Protein AF-A0A125SE69-F1 (afdb_monomer)

Radius of gyration: 30.11 Å; Cα contacts (8 Å, |Δi|>4): 83; chains: 1; bounding box: 59×29×92 Å

InterPro domains:
  IPR000990 Innexin [PF00876] (2-139)
  IPR000990 Innexin [PR01262] (44-58)
  IPR000990 Innexin [PR01262] (95-104)
  IPR000990 Innexin [PR01262] (120-136)
  IPR000990 Innexin [PS51013] (1-139)
  IPR000990 Innexin [PTHR11893] (33-139)

Nearest PDB structures (foldseek):
  5gpy-assembly1_A  TM=5.775E-01  e=2.285E-01  Homo sapiens
  7nw0-assembly1_W  TM=5.767E-01  e=3.305E-01  Homo sapiens
  8gxs-assembly1_EA  TM=5.312E-01  e=5.403E-01  Homo sapiens
  8j9i-assembly1_E6  TM=2.645E-01  e=2.285E-01  Euglena gracilis
  6tv0-assembly1_D  TM=3.540E-01  e=5.939E+00  Serratia sp. (in: enterobacteria)

pLDDT: mean 80.68, std 10.34, range [52.19, 96.12]

Organism: NCBI:txid407819

Solvent-accessible surface area (backbone atoms only — not comparable to full-atom values): 8362 Å² total; per-residue (Å²): 110,72,76,66,64,46,65,62,73,87,48,94,87,60,61,66,70,60,50,55,52,46,51,52,54,45,52,53,52,48,66,74,43,64,79,75,46,56,66,60,52,50,54,49,54,51,49,52,51,50,51,52,52,48,54,55,48,50,52,51,53,48,14,58,76,56,74,65,48,48,81,56,39,58,64,49,50,64,69,50,68,83,55,61,87,91,74,62,83,49,75,55,52,80,78,38,49,46,64,48,82,44,79,44,82,43,72,46,99,86,70,47,82,45,79,45,81,42,84,39,76,36,68,67,32,57,51,49,54,55,51,53,55,51,48,60,77,70,109

Mean predicted aligned error: 11.71 Å

Sequence (139 aa):
RIKNLILGLNSPILPEDTKLANRKLLVEYMVSNLNNHSVYFMSYAVAEIMNFVNVVGQIFLMDAFLGGEFSTYGSKVIQFTGWDWSVRYDPMIKVFPRLTKCTFHRYGSSGDVQRHDAMCILPINIINEKIYVFLWFWF

Secondary structure (DSSP, 8-state):
-HHHHTTTTT-S---HHHHHHHHHHHHHHHHHTTTTTHHHHHHHHHHHHHHHHHHHHHHHHHHHHTTT-STTHHHHHHHHTTS-TTT---HHHHHS-SEEEEEEEEE-TTS-EEEEEEEEE-HHHHHHHHHHHHHHHH-

Structure (mmCIF, N/CA/C/O backbone):
data_AF-A0A125SE69-F1
#
_entry.id   AF-A0A125SE69-F1
#
loop_
_atom_site.group_PDB
_atom_site.id
_atom_site.type_symbol
_atom_site.label_atom_id
_atom_site.label_alt_id
_atom_site.label_comp_id
_atom_site.label_asym_id
_atom_site.label_entity_id
_atom_site.label_seq_id
_atom_site.pdbx_PDB_ins_code
_atom_site.Cartn_x
_atom_site.Cartn_y
_atom_site.Cartn_z
_atom_site.occupancy
_atom_site.B_iso_or_equiv
_atom_site.auth_seq_id
_atom_site.auth_comp_id
_atom_site.auth_asym_id
_atom_site.auth_atom_id
_atom_site.pdbx_PDB_model_num
ATOM 1 N N . ARG A 1 1 ? -24.185 8.044 20.484 1.00 66.56 1 ARG A N 1
ATOM 2 C CA . ARG A 1 1 ? -24.978 7.106 21.322 1.00 66.56 1 ARG A CA 1
ATOM 3 C C . ARG A 1 1 ? -24.155 6.564 22.497 1.00 66.56 1 ARG A C 1
ATOM 5 O O . ARG A 1 1 ? -24.495 6.896 23.620 1.00 66.56 1 ARG A O 1
ATOM 12 N N . ILE A 1 2 ? -23.029 5.872 22.264 1.00 71.88 2 ILE A N 1
ATOM 13 C CA . ILE A 1 2 ? -22.137 5.355 23.334 1.00 71.88 2 ILE A CA 1
ATOM 14 C C . ILE A 1 2 ? -21.606 6.469 24.261 1.00 71.88 2 ILE A C 1
ATOM 16 O O . ILE A 1 2 ? -21.631 6.317 25.474 1.00 71.88 2 ILE A O 1
ATOM 20 N N . LYS A 1 3 ? -21.235 7.641 23.722 1.00 73.56 3 LYS A N 1
ATOM 21 C CA . LYS A 1 3 ? -20.802 8.798 24.536 1.00 73.56 3 LYS A CA 1
ATOM 22 C C . LYS A 1 3 ? -21.865 9.316 25.520 1.00 73.56 3 LYS A C 1
ATOM 24 O O . LYS A 1 3 ? -21.507 9.770 26.597 1.00 73.56 3 LYS A O 1
ATOM 29 N N . ASN A 1 4 ? -23.152 9.203 25.183 1.00 77.81 4 ASN A N 1
ATOM 30 C CA . ASN A 1 4 ? -24.247 9.653 26.053 1.00 77.81 4 ASN A CA 1
ATOM 31 C C . ASN A 1 4 ? -24.565 8.613 27.138 1.00 77.81 4 ASN A C 1
ATOM 33 O O . ASN A 1 4 ? -25.002 8.977 28.222 1.00 77.81 4 ASN A O 1
ATOM 37 N N . LEU A 1 5 ? -24.295 7.332 26.861 1.00 74.56 5 LEU A N 1
ATOM 38 C CA . LEU A 1 5 ? -24.440 6.220 27.806 1.00 74.56 5 LEU A CA 1
ATOM 39 C C . LEU A 1 5 ? -23.443 6.283 28.961 1.00 74.56 5 LEU A C 1
ATOM 41 O O . LEU A 1 5 ? -23.739 5.806 30.047 1.00 74.56 5 LEU A O 1
ATOM 45 N N . ILE A 1 6 ? -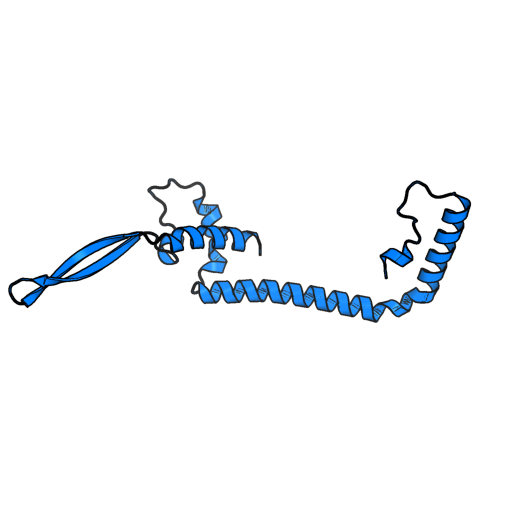22.284 6.899 28.737 1.00 78.31 6 ILE A N 1
ATOM 46 C CA . ILE A 1 6 ? -21.234 7.044 29.746 1.00 78.31 6 ILE A CA 1
ATOM 47 C C . ILE A 1 6 ? -21.642 8.037 30.850 1.00 78.31 6 ILE A C 1
ATOM 49 O O . ILE A 1 6 ? -21.014 8.023 31.898 1.00 78.31 6 ILE A O 1
ATOM 53 N N . LEU A 1 7 ? -22.683 8.869 30.661 1.00 79.12 7 LEU A N 1
ATOM 54 C CA . LEU A 1 7 ? -23.248 9.770 31.689 1.00 79.12 7 LEU A CA 1
ATOM 55 C C . LEU A 1 7 ? -22.179 10.529 32.512 1.00 79.12 7 LEU A C 1
ATOM 57 O O . LEU A 1 7 ? -22.292 10.681 33.726 1.00 79.12 7 LEU A O 1
ATOM 61 N N . GLY A 1 8 ? -21.091 10.957 31.863 1.00 74.56 8 GLY A N 1
ATOM 62 C CA . GLY A 1 8 ? -19.995 11.669 32.525 1.00 74.56 8 GLY A CA 1
ATOM 63 C C . GLY A 1 8 ? -19.109 10.827 33.456 1.00 74.56 8 GLY A C 1
ATOM 64 O O . GLY A 1 8 ? -18.182 11.383 34.030 1.00 74.56 8 GLY A O 1
ATOM 65 N N . LEU A 1 9 ? -19.291 9.501 33.563 1.00 79.19 9 LEU A N 1
ATOM 66 C CA . LEU A 1 9 ? -18.424 8.614 34.366 1.00 79.19 9 LEU A CA 1
ATOM 67 C C . LEU A 1 9 ? -16.955 8.574 33.893 1.00 79.19 9 LEU A C 1
ATOM 69 O O . LEU A 1 9 ? -16.107 8.032 34.593 1.00 79.19 9 LEU A O 1
ATOM 73 N N . ASN A 1 10 ? -16.645 9.140 32.724 1.00 81.69 10 ASN A N 1
ATOM 74 C CA . ASN A 1 10 ? -15.277 9.313 32.223 1.00 81.69 10 ASN A CA 1
ATOM 75 C C . ASN A 1 10 ? -14.586 10.579 32.781 1.00 81.69 10 ASN A C 1
ATOM 77 O O . ASN A 1 10 ? -13.417 10.827 32.505 1.00 81.69 10 ASN A O 1
ATOM 81 N N . SER A 1 11 ? -15.299 11.414 33.542 1.00 79.50 11 SER A N 1
ATOM 82 C CA . SER A 1 11 ? -14.740 12.609 34.173 1.00 79.50 11 SER A CA 1
ATOM 83 C C . SER A 1 11 ? -14.337 12.307 35.625 1.00 79.50 11 SER A C 1
ATOM 85 O O . SER A 1 11 ? -15.175 11.844 36.397 1.00 79.50 11 SER A O 1
ATOM 87 N N . PRO A 1 12 ? -13.088 12.599 36.038 1.00 75.19 12 PRO A N 1
ATOM 88 C CA . PRO A 1 12 ? -12.603 12.302 37.391 1.00 75.19 12 PRO A CA 1
ATOM 89 C C . PRO A 1 12 ? -13.179 13.225 38.480 1.00 75.19 12 PRO A C 1
ATOM 91 O O . PRO A 1 12 ? -12.989 12.966 39.662 1.00 75.19 12 PRO A O 1
ATOM 94 N N . ILE A 1 13 ? -13.885 14.292 38.094 1.00 79.31 13 ILE A N 1
ATOM 95 C CA . ILE A 1 13 ? -14.431 15.321 38.989 1.00 79.31 13 ILE A CA 1
ATOM 96 C C . ILE A 1 13 ? -15.962 15.200 39.005 1.00 79.31 13 ILE A C 1
ATOM 98 O O . ILE A 1 13 ? -16.669 16.069 38.496 1.00 79.31 13 ILE A O 1
ATOM 102 N N . LEU A 1 14 ? -16.478 14.084 39.526 1.00 82.50 14 LEU A N 1
ATOM 103 C CA . LEU A 1 14 ? -17.919 13.858 39.677 1.00 82.50 14 LEU A CA 1
ATOM 104 C C . LEU A 1 14 ? -18.286 13.705 41.163 1.00 82.50 14 LEU A C 1
ATOM 106 O O . LEU A 1 14 ? -17.617 12.940 41.859 1.00 82.50 14 LEU A O 1
ATOM 110 N N . PRO A 1 15 ? -19.353 14.365 41.650 1.00 84.62 15 PRO A N 1
ATOM 111 C CA . PRO A 1 15 ? -19.888 14.119 42.989 1.00 84.62 15 PRO A CA 1
ATOM 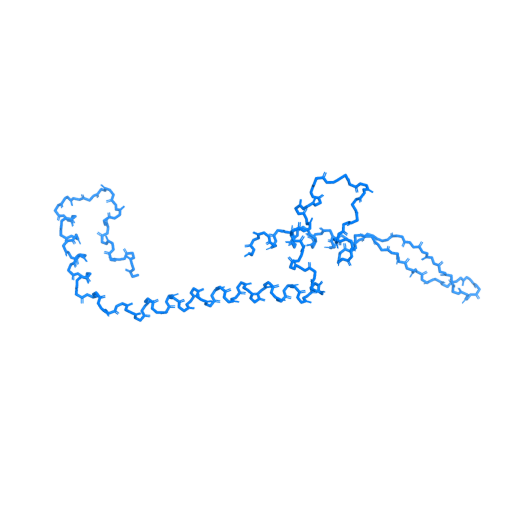112 C C . PRO A 1 15 ? -20.257 12.638 43.192 1.00 84.62 15 PRO A C 1
ATOM 114 O O . PRO A 1 15 ? -20.878 12.023 42.315 1.00 84.62 15 PRO A O 1
ATOM 117 N N . GLU A 1 16 ? -19.904 12.058 44.345 1.00 80.94 16 GLU A N 1
ATOM 118 C CA . GLU A 1 16 ? -20.094 10.619 44.612 1.00 80.94 16 GLU A CA 1
ATOM 119 C C . GLU A 1 16 ? -21.571 10.183 44.522 1.00 80.94 16 GLU A C 1
ATOM 121 O O . GLU A 1 16 ? -21.857 9.117 43.975 1.00 80.94 16 GLU A O 1
ATOM 126 N N . ASP A 1 17 ? -22.523 11.040 44.911 1.00 82.06 17 ASP A N 1
ATOM 127 C CA . ASP A 1 17 ? -23.964 10.761 44.788 1.00 82.06 17 ASP A CA 1
ATOM 128 C C . ASP A 1 17 ? -24.403 10.605 43.322 1.00 82.06 17 ASP A C 1
ATOM 130 O O . ASP A 1 17 ? -25.089 9.648 42.949 1.00 82.06 17 ASP A O 1
ATOM 134 N N . THR A 1 18 ? -23.947 11.512 42.450 1.00 82.50 18 THR A N 1
ATOM 135 C CA . THR A 1 18 ? -24.240 11.451 41.009 1.00 82.50 18 THR A CA 1
ATOM 136 C C . THR A 1 18 ? -23.563 10.268 40.326 1.00 82.50 18 THR A C 1
ATOM 138 O O . THR A 1 18 ? -24.135 9.657 39.424 1.00 82.50 18 THR A O 1
ATOM 141 N N . LYS A 1 19 ? -22.369 9.883 40.782 1.00 83.25 19 LYS A N 1
ATOM 142 C CA . LYS A 1 19 ? -21.641 8.712 40.282 1.00 83.25 19 LYS A CA 1
ATOM 143 C C . LYS A 1 19 ? -22.374 7.413 40.616 1.00 83.25 19 LYS A C 1
ATOM 145 O O . LYS A 1 19 ? -22.480 6.535 39.756 1.00 83.25 19 LYS A O 1
ATOM 150 N N . LEU A 1 20 ? -22.920 7.300 41.828 1.00 84.56 20 LEU A N 1
ATOM 151 C CA . LEU A 1 20 ? -23.688 6.131 42.262 1.00 84.56 20 LEU A CA 1
ATOM 152 C C . LEU A 1 20 ? -25.008 6.004 41.482 1.00 84.56 20 LEU A C 1
ATOM 154 O O . LEU A 1 20 ? -25.342 4.914 41.008 1.00 84.56 20 LEU A O 1
ATOM 158 N N . ALA A 1 21 ? -25.706 7.126 41.267 1.00 85.88 21 ALA A N 1
ATOM 159 C CA . ALA A 1 21 ? -26.929 7.187 40.466 1.00 85.88 21 ALA A CA 1
ATOM 160 C C . ALA A 1 21 ? -26.687 6.825 38.989 1.00 85.88 21 ALA A C 1
ATOM 162 O O . ALA A 1 21 ? -27.370 5.954 38.442 1.00 85.88 21 ALA A O 1
ATOM 163 N N . ASN A 1 22 ? -25.669 7.423 38.359 1.00 85.2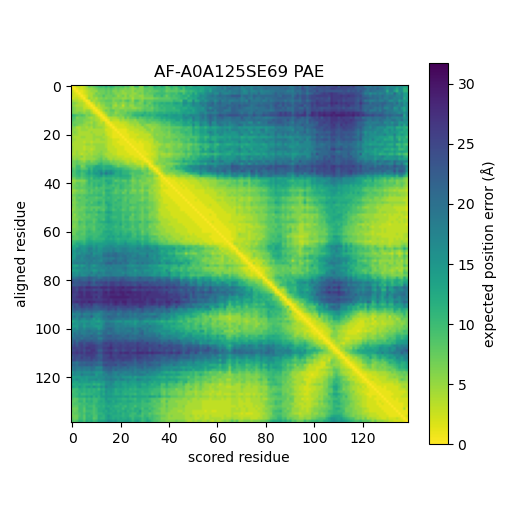5 22 ASN A N 1
ATOM 164 C CA . ASN A 1 22 ? -25.339 7.157 36.959 1.00 85.25 22 ASN A CA 1
ATOM 165 C C . ASN A 1 22 ? -24.873 5.709 36.753 1.00 85.25 22 ASN A C 1
ATOM 167 O O . ASN A 1 22 ? -25.238 5.088 35.759 1.00 85.25 22 ASN A O 1
ATOM 171 N N . ARG A 1 23 ? -24.129 5.130 37.710 1.00 84.38 23 ARG A N 1
ATOM 172 C CA . ARG A 1 23 ? -23.738 3.711 37.671 1.00 84.38 23 ARG A CA 1
ATOM 173 C C . ARG A 1 23 ? -24.954 2.786 37.728 1.00 84.38 23 ARG A C 1
ATOM 175 O O . ARG A 1 23 ? -25.009 1.828 36.962 1.00 84.38 23 ARG A O 1
ATOM 182 N N . LYS A 1 24 ? -25.924 3.067 38.605 1.00 87.19 24 LYS A N 1
ATOM 183 C CA . LYS A 1 24 ? -27.159 2.276 38.714 1.00 87.19 24 LYS A CA 1
ATOM 184 C C . LYS A 1 24 ? -27.970 2.325 37.414 1.00 87.19 24 LYS A C 1
ATOM 186 O O . LYS A 1 24 ? -28.334 1.271 36.903 1.00 87.19 24 LYS A O 1
ATOM 191 N N . LEU A 1 25 ? -28.149 3.518 36.840 1.00 85.69 25 LEU A N 1
ATOM 192 C CA . LEU A 1 25 ? -28.807 3.713 35.541 1.00 85.69 25 LEU A CA 1
ATOM 193 C C . LEU A 1 25 ? -28.115 2.947 34.406 1.00 85.69 25 LEU A C 1
ATOM 195 O O . LEU A 1 25 ? -28.778 2.360 33.554 1.00 85.69 25 LEU A O 1
ATOM 199 N N . LEU A 1 26 ? -26.781 2.931 34.397 1.00 85.81 26 LEU A N 1
ATOM 200 C CA . LEU A 1 26 ? -25.991 2.253 33.369 1.00 85.81 26 LEU A CA 1
ATOM 201 C C . LEU A 1 26 ? -26.125 0.725 33.466 1.00 85.81 26 LEU A C 1
ATOM 203 O O . LEU A 1 26 ? -26.294 0.061 32.444 1.00 85.81 26 LEU A O 1
ATOM 207 N N . VAL A 1 27 ? -26.122 0.175 34.687 1.00 85.44 27 VAL A N 1
ATOM 208 C CA . VAL A 1 27 ? -26.369 -1.257 34.938 1.00 85.44 27 VAL A CA 1
ATOM 209 C C . VAL A 1 27 ? -27.794 -1.644 34.541 1.00 85.44 27 VAL A C 1
ATOM 211 O O . VAL A 1 27 ? -27.984 -2.642 33.852 1.00 85.44 27 VAL A O 1
ATOM 214 N N . GLU A 1 28 ? -28.790 -0.842 34.916 1.00 86.38 28 GLU A N 1
ATOM 215 C CA . GLU A 1 28 ? -30.196 -1.090 34.583 1.00 86.38 28 GLU A CA 1
ATOM 216 C C . GLU A 1 28 ? -30.440 -1.050 33.066 1.00 86.38 28 GLU A C 1
ATOM 218 O O . GLU A 1 28 ? -31.090 -1.939 32.514 1.00 86.38 28 GLU A O 1
ATOM 223 N N . TYR A 1 29 ? -29.821 -0.094 32.366 1.00 83.19 29 TYR A N 1
ATOM 224 C CA . TYR A 1 29 ? -29.830 -0.039 30.904 1.00 83.19 29 TYR A CA 1
ATOM 225 C C . TYR A 1 29 ? -29.151 -1.260 30.261 1.00 83.19 29 TYR A C 1
ATOM 227 O O . TYR A 1 29 ? -29.660 -1.794 29.274 1.00 83.19 29 TYR A O 1
ATOM 235 N N . MET A 1 30 ? -28.005 -1.706 30.791 1.00 80.94 30 MET A N 1
ATOM 236 C CA . MET A 1 30 ? -27.289 -2.876 30.268 1.00 80.94 30 MET A CA 1
ATOM 237 C C . MET A 1 30 ? -28.087 -4.168 30.448 1.00 80.94 30 MET A C 1
ATOM 239 O O . MET A 1 30 ? -28.169 -4.958 29.511 1.00 80.94 30 MET A O 1
ATOM 243 N N . VAL A 1 31 ? -28.700 -4.366 31.620 1.00 81.75 31 VAL A N 1
ATOM 244 C CA . VAL A 1 31 ? -29.522 -5.550 31.908 1.00 81.75 31 VAL A CA 1
ATOM 245 C C . VAL A 1 31 ? -30.793 -5.550 31.056 1.00 81.75 31 VAL A C 1
ATOM 247 O O . VAL A 1 31 ? -31.143 -6.590 30.503 1.00 81.75 31 VAL A O 1
ATOM 250 N N . SER A 1 32 ? -31.456 -4.400 30.876 1.00 81.00 32 SER A N 1
ATOM 251 C CA . SER A 1 32 ? -32.701 -4.345 30.096 1.00 81.00 32 SER A CA 1
ATOM 252 C C . SER A 1 32 ? -32.487 -4.474 28.582 1.00 81.00 32 SER A C 1
ATOM 254 O O . SER A 1 32 ? -33.345 -5.015 27.890 1.00 81.00 32 SER A O 1
ATOM 256 N N . ASN A 1 33 ? -31.333 -4.043 28.052 1.00 74.88 33 ASN A N 1
ATOM 257 C CA . ASN A 1 33 ? -31.015 -4.131 26.620 1.00 74.88 33 ASN A CA 1
ATOM 258 C C . ASN A 1 33 ? -30.032 -5.259 26.249 1.00 74.88 33 ASN A C 1
ATOM 260 O O . ASN A 1 33 ? -29.527 -5.276 25.122 1.00 74.88 33 ASN A O 1
ATOM 264 N N . LEU A 1 34 ? -29.754 -6.210 27.147 1.00 68.62 34 LEU A N 1
ATOM 265 C CA . LEU A 1 34 ? -28.714 -7.231 26.954 1.00 68.62 34 LEU A CA 1
ATOM 266 C C . LEU A 1 34 ? -28.883 -8.042 25.649 1.00 68.62 34 LEU A C 1
ATOM 268 O O . LEU A 1 34 ? -27.900 -8.327 24.974 1.00 68.62 34 LEU A O 1
ATOM 272 N N . ASN A 1 35 ? -30.124 -8.323 25.235 1.00 69.38 35 ASN A N 1
ATOM 273 C CA . ASN A 1 35 ? -30.431 -9.097 24.021 1.00 69.38 35 ASN A CA 1
ATOM 274 C C . ASN A 1 35 ? -30.801 -8.261 22.785 1.00 69.38 35 ASN A C 1
ATOM 276 O O . ASN A 1 35 ? -30.962 -8.816 21.701 1.00 69.38 35 ASN A O 1
ATOM 280 N N . ASN A 1 36 ? -30.921 -6.936 22.907 1.00 71.56 36 ASN A N 1
ATOM 281 C CA . ASN A 1 36 ? -31.406 -6.086 21.811 1.00 71.56 36 ASN A CA 1
ATOM 282 C C . ASN A 1 36 ? -30.272 -5.508 20.937 1.00 71.56 36 ASN A C 1
ATOM 284 O O . ASN A 1 36 ? -30.513 -4.847 19.930 1.00 71.56 36 ASN A O 1
ATOM 288 N N . HIS A 1 37 ? -29.012 -5.759 21.310 1.00 71.88 37 HIS A N 1
ATOM 289 C CA . HIS A 1 37 ? -27.830 -5.278 20.588 1.00 71.88 37 HIS A CA 1
ATOM 290 C C . HIS A 1 37 ? -27.287 -6.276 19.547 1.00 71.88 37 HIS A C 1
ATOM 292 O O . HIS A 1 37 ? -26.291 -5.971 18.890 1.00 71.88 37 HIS A O 1
ATOM 298 N N . SER A 1 38 ? -27.923 -7.441 19.354 1.00 76.31 38 SER A N 1
ATOM 299 C CA . SER A 1 38 ? -27.427 -8.477 18.430 1.00 76.31 38 SER A CA 1
ATOM 300 C C . SER A 1 38 ? -27.319 -7.979 16.984 1.00 76.31 38 SER A C 1
ATOM 302 O O . SER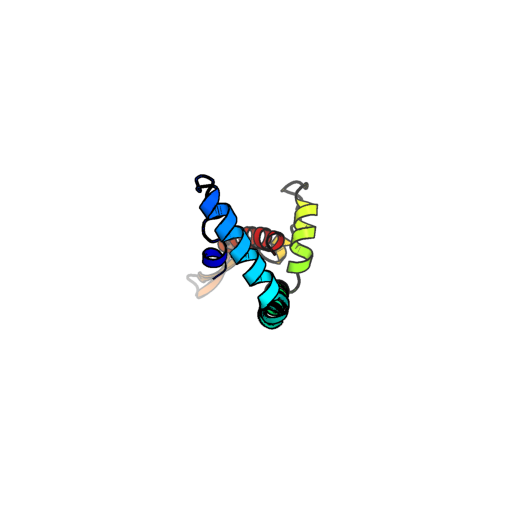 A 1 38 ? -26.333 -8.262 16.315 1.00 76.31 38 SER A O 1
ATOM 304 N N . VAL A 1 39 ? -28.263 -7.151 16.522 1.00 82.00 39 VAL A N 1
ATOM 305 C CA . VAL A 1 39 ? -28.237 -6.556 15.173 1.00 82.00 39 VAL A CA 1
ATOM 306 C C . VAL A 1 39 ? -27.065 -5.585 15.008 1.00 82.00 39 VAL A C 1
ATOM 308 O O . VAL A 1 39 ? -26.400 -5.591 13.975 1.00 82.00 39 VAL A O 1
ATOM 311 N N . TYR A 1 40 ? -26.764 -4.782 16.034 1.00 83.12 40 TYR A N 1
ATOM 312 C CA . TYR A 1 40 ? -25.599 -3.891 16.029 1.00 83.12 40 TYR A CA 1
ATOM 313 C C . TYR A 1 40 ? -24.291 -4.679 15.996 1.00 83.12 40 TYR A C 1
ATOM 315 O O . TYR A 1 40 ? -23.393 -4.337 15.229 1.00 83.12 40 TYR A O 1
ATOM 323 N N . PHE A 1 41 ? -24.198 -5.743 16.795 1.00 85.19 41 PHE A N 1
ATOM 324 C CA . PHE A 1 41 ? -23.039 -6.629 16.802 1.00 85.19 41 PHE A CA 1
ATOM 325 C C . PHE A 1 41 ? -22.848 -7.318 15.445 1.00 85.19 41 PHE A C 1
ATOM 327 O O . PHE A 1 41 ? -21.747 -7.304 14.905 1.00 85.19 41 PHE A O 1
ATOM 334 N N . MET A 1 42 ? -23.924 -7.839 14.851 1.00 87.19 42 MET A N 1
ATOM 335 C CA . MET A 1 42 ? -23.887 -8.452 13.521 1.00 87.19 42 MET A CA 1
ATOM 336 C C . MET A 1 42 ? -23.476 -7.451 12.440 1.00 87.19 42 MET A C 1
ATOM 338 O O . MET A 1 42 ? -22.617 -7.759 11.622 1.00 87.19 42 MET A O 1
ATOM 342 N N . SER A 1 43 ? -24.031 -6.235 12.451 1.00 88.44 43 SER A N 1
ATOM 343 C CA . SER A 1 43 ? -23.639 -5.187 11.503 1.00 88.44 43 SER A CA 1
ATOM 344 C C . SER A 1 43 ? -22.169 -4.795 11.652 1.00 88.44 43 SER A C 1
ATOM 346 O O . SER A 1 43 ? -21.510 -4.540 10.648 1.00 88.44 43 SER A O 1
ATOM 348 N N . TYR A 1 44 ? -21.657 -4.743 12.883 1.00 90.31 44 TYR A N 1
ATOM 349 C CA . TYR A 1 44 ? -20.248 -4.467 13.147 1.00 90.31 44 TYR A CA 1
ATOM 350 C C . TYR A 1 44 ? -19.350 -5.609 12.653 1.00 90.31 44 TYR A C 1
ATOM 352 O O . TYR A 1 44 ? -18.389 -5.359 11.934 1.00 90.31 44 TYR A O 1
ATOM 360 N N . ALA A 1 45 ? -19.709 -6.861 12.945 1.00 92.62 45 ALA A N 1
ATOM 361 C CA .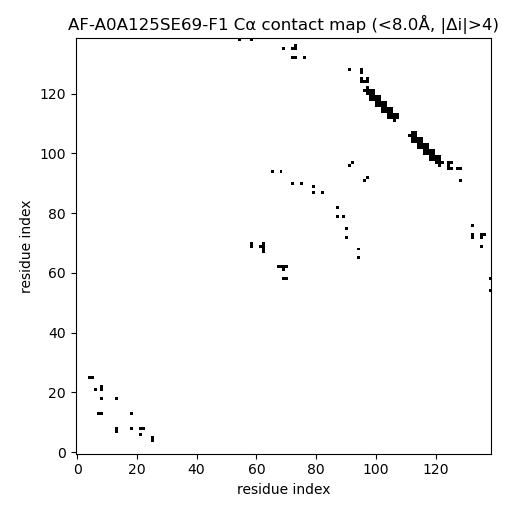 ALA A 1 45 ? -18.976 -8.032 12.471 1.00 92.62 45 ALA A CA 1
ATOM 362 C C . ALA A 1 45 ? -18.935 -8.107 10.934 1.00 92.62 45 ALA A C 1
ATOM 364 O O . ALA A 1 45 ? -17.887 -8.378 10.355 1.00 92.62 45 ALA A O 1
ATOM 365 N N . VAL A 1 46 ? -20.050 -7.807 10.259 1.00 95.69 46 VAL A N 1
ATOM 366 C CA . VAL A 1 46 ? -20.100 -7.734 8.789 1.00 95.69 46 VAL A CA 1
ATOM 367 C C . VAL A 1 46 ? -19.208 -6.614 8.255 1.00 95.69 46 VAL A C 1
ATOM 369 O O . VAL A 1 46 ? -18.516 -6.823 7.261 1.00 95.69 46 VAL A O 1
ATOM 372 N N . ALA A 1 47 ? -19.186 -5.447 8.904 1.00 95.25 47 ALA A N 1
ATOM 373 C CA . ALA A 1 47 ? -18.312 -4.345 8.506 1.00 95.25 47 ALA A CA 1
ATOM 374 C C . ALA A 1 47 ? -16.824 -4.708 8.653 1.00 95.25 47 ALA A C 1
ATOM 376 O O . ALA A 1 47 ? -16.041 -4.425 7.751 1.00 95.25 47 ALA A O 1
ATOM 377 N N . GLU A 1 48 ? -16.444 -5.386 9.739 1.00 94.88 48 GLU A N 1
ATOM 378 C CA . GLU A 1 48 ? -15.077 -5.891 9.932 1.00 94.88 48 GLU A CA 1
ATOM 379 C C . GLU A 1 48 ? -14.690 -6.918 8.858 1.00 94.88 48 GLU A C 1
ATOM 381 O O . GLU A 1 48 ? -13.627 -6.812 8.246 1.00 94.88 48 GLU A O 1
ATOM 386 N N . ILE A 1 49 ? -15.582 -7.864 8.542 1.00 95.88 49 ILE A N 1
ATOM 387 C CA . ILE A 1 49 ? -15.351 -8.836 7.461 1.00 95.88 49 ILE A CA 1
ATOM 388 C C . ILE A 1 49 ? -15.209 -8.121 6.112 1.00 95.88 49 ILE A C 1
ATOM 390 O O . ILE A 1 49 ? -14.314 -8.442 5.334 1.00 95.88 49 ILE A O 1
ATOM 394 N N . MET A 1 50 ? -16.057 -7.132 5.827 1.00 95.56 50 MET A N 1
ATOM 395 C CA . MET A 1 50 ? -15.991 -6.365 4.584 1.00 95.56 50 MET A CA 1
ATOM 396 C C . MET A 1 50 ? -14.697 -5.547 4.482 1.00 95.56 50 MET A C 1
ATOM 398 O O . MET A 1 50 ? -14.108 -5.484 3.404 1.00 95.56 50 MET A O 1
ATOM 402 N N . ASN A 1 51 ? -14.211 -4.980 5.590 1.00 94.75 51 ASN A N 1
ATOM 403 C CA . ASN A 1 51 ? -12.912 -4.308 5.639 1.00 94.75 51 ASN A CA 1
ATOM 404 C C . ASN A 1 51 ? -11.766 -5.279 5.350 1.00 94.75 51 ASN A C 1
ATOM 406 O O . ASN A 1 51 ? -10.889 -4.961 4.548 1.00 94.75 51 ASN A O 1
ATOM 410 N N . PHE A 1 52 ? -11.795 -6.475 5.940 1.00 94.56 52 PHE A N 1
ATOM 411 C CA . PHE A 1 52 ? -10.802 -7.508 5.659 1.00 94.56 52 PHE A CA 1
ATOM 412 C C . PHE A 1 52 ? -10.812 -7.920 4.179 1.00 94.56 52 PHE A C 1
ATOM 414 O O . PHE A 1 52 ? -9.767 -7.939 3.531 1.00 94.56 52 PHE A O 1
ATOM 421 N N . VAL A 1 53 ? -11.998 -8.169 3.611 1.00 96.12 53 VAL A N 1
ATOM 422 C CA . VAL A 1 53 ? -12.156 -8.483 2.180 1.00 96.12 53 VAL A CA 1
ATOM 423 C C . VAL A 1 53 ? -11.656 -7.337 1.300 1.00 96.12 53 VAL A C 1
ATOM 425 O O . VAL A 1 53 ? -11.025 -7.594 0.279 1.00 96.12 53 VAL A O 1
ATOM 428 N N . ASN A 1 54 ? -11.886 -6.082 1.693 1.00 94.81 54 ASN A N 1
ATOM 429 C CA . ASN A 1 54 ? -11.372 -4.924 0.970 1.00 94.81 54 ASN A CA 1
ATOM 430 C C . ASN A 1 54 ? -9.838 -4.909 0.957 1.00 94.81 54 ASN A C 1
ATOM 432 O O . ASN A 1 54 ? -9.258 -4.779 -0.114 1.00 94.81 54 ASN A O 1
ATOM 436 N N . VAL A 1 55 ? -9.174 -5.108 2.101 1.00 93.69 55 VAL A N 1
ATOM 437 C CA . VAL A 1 55 ? -7.700 -5.164 2.160 1.00 93.69 55 VAL A CA 1
ATOM 438 C C . VAL A 1 55 ? -7.158 -6.290 1.278 1.00 93.69 55 VAL A C 1
ATOM 440 O O . VAL A 1 55 ? -6.293 -6.052 0.439 1.00 93.69 55 VAL A O 1
ATOM 443 N N . VAL A 1 56 ? -7.725 -7.495 1.383 1.00 92.25 56 VAL A N 1
ATOM 444 C CA . VAL A 1 56 ? -7.339 -8.635 0.537 1.00 92.25 56 VAL A CA 1
ATOM 445 C C . VAL A 1 56 ? -7.557 -8.324 -0.950 1.00 92.25 56 VAL A C 1
ATOM 447 O O . VAL A 1 56 ? -6.687 -8.591 -1.777 1.00 92.25 56 VAL A O 1
ATOM 450 N N . GLY A 1 57 ? -8.685 -7.704 -1.300 1.00 93.31 57 GLY A N 1
ATOM 451 C CA . GLY A 1 57 ? -8.981 -7.264 -2.662 1.00 93.31 57 GLY A CA 1
ATOM 452 C C . GLY A 1 57 ? -7.977 -6.237 -3.188 1.00 93.31 57 GLY A C 1
ATOM 453 O O . GLY A 1 57 ? -7.529 -6.361 -4.325 1.00 93.31 57 GLY A O 1
ATOM 454 N N . GLN A 1 58 ? -7.570 -5.268 -2.364 1.00 90.88 58 GLN A N 1
ATOM 455 C CA . GLN A 1 58 ? -6.545 -4.284 -2.726 1.00 90.88 58 GLN A CA 1
ATOM 456 C C . GLN A 1 58 ? -5.190 -4.950 -2.985 1.00 90.88 58 GLN A C 1
ATOM 458 O O . GLN A 1 58 ? -4.528 -4.601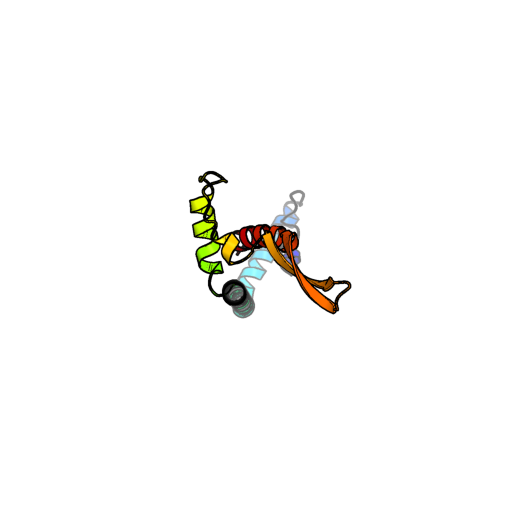 -3.960 1.00 90.88 58 GLN A O 1
ATOM 463 N N . ILE A 1 59 ? -4.806 -5.952 -2.184 1.00 89.25 59 ILE A N 1
ATOM 464 C CA . ILE A 1 59 ? -3.578 -6.731 -2.411 1.00 89.25 59 ILE A CA 1
ATOM 465 C C . ILE A 1 59 ? -3.637 -7.447 -3.767 1.00 89.25 59 ILE A C 1
ATOM 467 O O . ILE A 1 59 ? -2.685 -7.358 -4.540 1.00 89.25 59 ILE A O 1
ATOM 471 N N . PHE A 1 60 ? -4.753 -8.106 -4.095 1.00 90.00 60 PHE A N 1
ATOM 472 C CA . PHE A 1 60 ? -4.908 -8.796 -5.382 1.00 90.00 60 PHE A CA 1
ATOM 473 C C . PHE A 1 60 ? -4.945 -7.843 -6.578 1.00 90.00 60 PHE A C 1
ATOM 475 O O . PHE A 1 60 ? -4.329 -8.129 -7.603 1.00 90.00 60 PHE A O 1
ATOM 482 N N . LEU A 1 61 ? -5.642 -6.709 -6.467 1.00 90.44 61 LEU A N 1
ATOM 483 C CA . LEU A 1 61 ? -5.655 -5.687 -7.515 1.00 90.44 61 LEU A CA 1
ATOM 484 C C . LEU A 1 61 ? -4.253 -5.124 -7.751 1.00 90.44 61 LE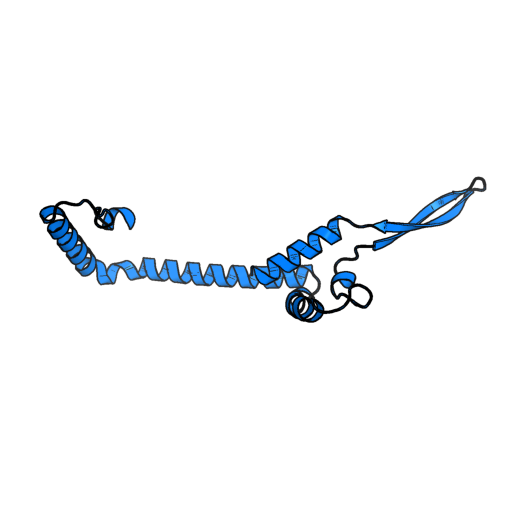U A C 1
ATOM 486 O O . LEU A 1 61 ? -3.855 -4.929 -8.899 1.00 90.44 61 LEU A O 1
ATOM 490 N N . MET A 1 62 ? -3.495 -4.907 -6.675 1.00 87.44 62 MET A N 1
ATOM 491 C CA . MET A 1 62 ? -2.122 -4.427 -6.756 1.00 87.44 62 MET A CA 1
ATOM 492 C C . MET A 1 62 ? -1.189 -5.456 -7.396 1.00 87.44 62 MET A C 1
ATOM 494 O O . MET A 1 62 ? -0.378 -5.115 -8.256 1.00 87.44 62 MET A O 1
ATOM 498 N N . ASP A 1 63 ? -1.337 -6.724 -7.019 1.00 87.88 63 ASP A N 1
ATOM 499 C CA . ASP A 1 63 ? -0.591 -7.829 -7.611 1.00 87.88 63 ASP A CA 1
ATOM 500 C C . ASP A 1 63 ? -0.903 -7.983 -9.102 1.00 87.88 63 ASP A C 1
ATOM 502 O O . ASP A 1 63 ? 0.020 -8.062 -9.911 1.00 87.88 63 ASP A O 1
ATOM 506 N N . ALA A 1 64 ? -2.174 -7.884 -9.498 1.00 86.38 64 ALA A N 1
ATOM 507 C CA . ALA A 1 64 ? -2.573 -7.894 -10.902 1.00 86.38 64 ALA A CA 1
ATOM 508 C C . ALA A 1 64 ? -2.016 -6.691 -11.686 1.00 86.38 64 ALA A C 1
ATOM 510 O O . ALA A 1 64 ? -1.523 -6.863 -12.801 1.00 86.38 64 ALA A O 1
ATOM 511 N N . PHE A 1 65 ? -2.043 -5.486 -11.105 1.00 85.69 65 PHE A N 1
ATOM 512 C CA . PHE A 1 65 ? -1.493 -4.277 -11.729 1.00 85.69 65 PHE A CA 1
ATOM 513 C C . PHE A 1 65 ? 0.019 -4.385 -11.977 1.00 85.69 65 PHE A C 1
ATOM 515 O O . PHE A 1 65 ? 0.515 -3.930 -13.007 1.00 85.69 65 PHE A O 1
ATOM 522 N N . LEU A 1 66 ? 0.747 -5.025 -11.058 1.00 81.88 66 LEU A N 1
ATOM 523 C CA . LEU A 1 66 ? 2.198 -5.220 -11.135 1.00 81.88 66 LEU A CA 1
ATOM 524 C C . LEU A 1 66 ? 2.609 -6.517 -11.849 1.00 81.88 66 LEU A C 1
ATOM 526 O O . LEU A 1 66 ? 3.789 -6.869 -11.849 1.00 81.88 66 LEU A O 1
ATOM 530 N N . GLY A 1 67 ? 1.661 -7.227 -12.469 1.00 80.62 67 GLY A N 1
ATOM 531 C CA . GLY A 1 67 ? 1.936 -8.437 -13.245 1.00 80.62 67 GLY A CA 1
ATOM 532 C C . GLY A 1 67 ? 2.321 -9.660 -12.403 1.00 80.62 67 GLY A C 1
ATOM 533 O O . GLY A 1 67 ? 3.070 -10.509 -12.881 1.00 80.62 67 GLY A O 1
ATOM 534 N N . GLY A 1 68 ? 1.835 -9.751 -11.162 1.00 78.62 68 GLY A N 1
ATOM 535 C CA . GLY A 1 68 ? 2.043 -10.882 -10.248 1.00 78.62 68 GLY A CA 1
ATOM 536 C C . GLY A 1 68 ? 3.310 -10.802 -9.389 1.00 78.62 68 GLY A C 1
ATOM 537 O O . GLY A 1 68 ? 3.668 -11.765 -8.713 1.00 78.62 68 GLY A O 1
ATOM 538 N N . GLU A 1 69 ? 4.036 -9.682 -9.430 1.00 76.50 69 GLU A N 1
ATOM 539 C CA . GLU A 1 69 ? 5.292 -9.518 -8.683 1.00 76.50 69 GLU A CA 1
ATOM 540 C C . GLU A 1 69 ? 5.092 -8.856 -7.302 1.00 76.50 69 GLU A C 1
ATOM 542 O O . GLU A 1 69 ? 6.037 -8.842 -6.514 1.00 76.50 69 GLU A O 1
ATOM 547 N N . PHE A 1 70 ? 3.894 -8.347 -6.963 1.00 77.88 70 PHE A N 1
ATOM 548 C CA . PHE A 1 70 ? 3.635 -7.626 -5.700 1.00 77.88 70 PHE A CA 1
ATOM 549 C C . PHE A 1 70 ? 3.673 -8.547 -4.476 1.00 77.88 70 PHE A C 1
ATOM 551 O O . PHE A 1 70 ? 4.261 -8.205 -3.453 1.00 77.88 70 PHE A O 1
ATOM 558 N N . SER A 1 71 ? 3.099 -9.746 -4.574 1.00 74.56 71 SER A N 1
ATOM 559 C CA . SER A 1 71 ? 3.067 -10.727 -3.479 1.00 74.56 71 SER A CA 1
ATOM 560 C C . SER A 1 71 ? 4.468 -11.119 -2.988 1.00 74.56 71 SER A C 1
ATOM 562 O O . SER A 1 71 ? 4.723 -11.201 -1.787 1.00 74.56 71 SER A O 1
ATOM 564 N N . THR A 1 72 ? 5.409 -11.293 -3.918 1.00 73.38 72 THR A N 1
ATOM 565 C CA . THR A 1 72 ? 6.815 -11.618 -3.622 1.00 73.38 72 THR A CA 1
ATOM 566 C C . THR A 1 72 ? 7.691 -10.388 -3.387 1.00 73.38 72 THR A C 1
ATOM 568 O O . T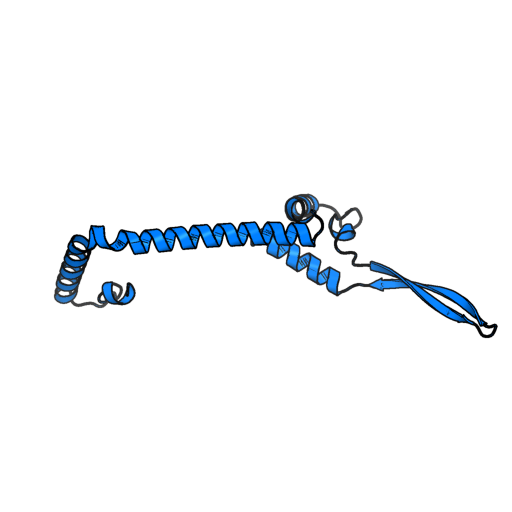HR A 1 72 ? 8.873 -10.525 -3.072 1.00 73.38 72 THR A O 1
ATOM 571 N N . TYR A 1 73 ? 7.134 -9.186 -3.541 1.00 74.12 73 TYR A N 1
ATOM 572 C CA . TYR A 1 73 ? 7.881 -7.937 -3.516 1.00 74.12 73 TYR A CA 1
ATOM 573 C C . TYR A 1 73 ? 8.512 -7.665 -2.149 1.00 74.12 73 TYR A C 1
ATOM 575 O O . TYR A 1 73 ? 9.730 -7.521 -2.056 1.00 74.12 73 TYR A O 1
ATOM 583 N N . GLY A 1 74 ? 7.724 -7.652 -1.070 1.00 71.56 74 GLY A N 1
ATOM 584 C CA . GLY A 1 74 ? 8.250 -7.303 0.253 1.00 71.56 74 GLY A CA 1
ATOM 585 C C . GLY A 1 74 ? 9.214 -8.327 0.844 1.00 71.56 74 GLY A C 1
ATOM 586 O O . GLY A 1 74 ? 10.221 -7.940 1.437 1.00 71.56 74 GLY A O 1
ATOM 587 N N . SER A 1 75 ? 8.984 -9.626 0.621 1.00 72.50 75 SER A N 1
ATOM 588 C CA . SER A 1 75 ? 9.908 -10.675 1.076 1.00 72.50 75 SER A CA 1
ATOM 589 C C . SER A 1 75 ? 11.272 -10.566 0.391 1.00 72.50 75 SER A C 1
ATOM 591 O O . SER A 1 75 ? 12.306 -10.637 1.060 1.00 72.50 75 SER A O 1
ATOM 593 N N . LYS A 1 76 ? 11.285 -10.296 -0.922 1.00 71.38 76 LYS A N 1
ATOM 594 C CA . LYS A 1 76 ? 12.512 -10.015 -1.673 1.00 71.38 76 LYS A CA 1
ATOM 595 C C . LYS A 1 76 ? 13.194 -8.745 -1.149 1.00 71.38 76 LYS A C 1
ATOM 597 O O . LYS A 1 76 ? 14.391 -8.773 -0.883 1.00 71.38 76 LYS A O 1
ATOM 602 N N . VAL A 1 77 ? 12.460 -7.651 -0.928 1.00 71.62 77 VAL A N 1
ATOM 603 C CA . VAL A 1 77 ? 13.036 -6.394 -0.405 1.00 71.62 77 VAL A CA 1
ATOM 604 C C . VAL A 1 77 ? 13.742 -6.614 0.938 1.00 71.62 77 VAL A C 1
ATOM 606 O O . VAL A 1 77 ? 14.891 -6.195 1.083 1.00 71.62 77 VAL A O 1
ATOM 609 N N . ILE A 1 78 ? 13.127 -7.335 1.884 1.00 71.12 78 ILE A N 1
ATOM 610 C CA . ILE A 1 78 ? 13.753 -7.667 3.179 1.00 71.12 78 ILE A CA 1
ATOM 611 C C . ILE A 1 78 ? 15.050 -8.465 2.975 1.00 71.12 78 ILE A C 1
ATOM 613 O O . ILE A 1 78 ? 16.082 -8.130 3.556 1.00 71.12 78 ILE A O 1
ATOM 617 N N . GLN A 1 79 ? 15.027 -9.477 2.104 1.00 69.44 79 GLN A N 1
ATOM 618 C CA . GLN A 1 79 ? 16.192 -10.320 1.820 1.00 69.44 79 GLN A CA 1
ATOM 619 C C . GLN A 1 79 ? 17.360 -9.536 1.194 1.00 69.44 79 GLN A C 1
ATOM 621 O O . GLN A 1 79 ? 18.523 -9.800 1.504 1.00 69.44 79 GLN A O 1
ATOM 626 N N . PHE A 1 80 ? 17.065 -8.543 0.350 1.00 64.56 80 PHE A N 1
ATOM 627 C CA . PHE A 1 80 ? 18.076 -7.743 -0.350 1.00 64.56 80 PHE A CA 1
ATOM 628 C C . PHE A 1 80 ? 18.480 -6.458 0.386 1.00 64.56 80 PHE A C 1
ATOM 630 O O . PHE A 1 80 ? 19.429 -5.789 -0.038 1.00 64.56 80 PHE A O 1
ATOM 637 N N . THR A 1 81 ? 17.839 -6.117 1.514 1.00 64.75 81 THR A N 1
ATOM 638 C CA . THR A 1 81 ? 18.159 -4.893 2.278 1.00 64.75 81 THR A CA 1
ATOM 639 C C . THR A 1 81 ? 19.618 -4.887 2.766 1.00 64.75 81 THR A C 1
ATOM 641 O O . THR A 1 81 ? 20.231 -3.825 2.826 1.00 64.75 81 THR A O 1
ATOM 644 N N . GLY A 1 82 ? 20.212 -6.062 3.020 1.00 59.91 82 GLY A N 1
ATOM 645 C CA . GLY A 1 82 ? 21.606 -6.210 3.469 1.00 59.91 82 GLY A CA 1
ATOM 646 C C . GLY A 1 82 ? 22.674 -6.331 2.371 1.00 59.91 82 GLY A C 1
ATOM 647 O O . GLY A 1 82 ? 23.850 -6.440 2.703 1.00 59.91 82 GLY A O 1
ATOM 648 N N . TRP A 1 83 ? 22.298 -6.355 1.087 1.00 60.47 83 TRP A N 1
ATOM 649 C CA . TRP A 1 83 ? 23.239 -6.556 -0.026 1.00 60.47 83 TRP A CA 1
ATOM 650 C C . TRP A 1 83 ? 23.772 -5.231 -0.582 1.00 60.47 83 TRP A C 1
ATOM 652 O O . TRP A 1 83 ? 23.050 -4.233 -0.626 1.00 60.47 83 TRP A O 1
ATOM 662 N N . ASP A 1 84 ? 25.031 -5.245 -1.024 1.00 53.16 84 ASP A N 1
ATOM 663 C CA . ASP A 1 84 ? 25.747 -4.080 -1.549 1.00 53.16 84 ASP A CA 1
ATOM 664 C C . ASP A 1 84 ? 25.097 -3.525 -2.834 1.00 53.16 84 ASP A C 1
ATOM 666 O O . ASP A 1 84 ? 24.633 -4.278 -3.697 1.00 53.16 84 ASP A O 1
ATOM 670 N N . TRP A 1 85 ? 25.059 -2.195 -2.973 1.00 54.81 85 TRP A N 1
ATOM 671 C CA . TRP A 1 85 ? 24.273 -1.477 -3.994 1.00 54.81 85 TRP A CA 1
ATOM 672 C C . TRP A 1 85 ? 24.690 -1.792 -5.439 1.00 54.81 85 TRP A C 1
ATOM 674 O O . TRP A 1 85 ? 23.899 -1.597 -6.358 1.00 54.81 85 TRP A O 1
ATOM 684 N N . SER A 1 86 ? 25.918 -2.273 -5.642 1.00 55.28 86 SER A N 1
ATOM 685 C CA . SER A 1 86 ? 26.508 -2.587 -6.950 1.00 55.28 86 SER A CA 1
ATOM 686 C C . SER A 1 86 ? 26.189 -3.997 -7.466 1.00 55.28 86 SER A C 1
ATOM 688 O O . SER A 1 86 ? 26.348 -4.249 -8.658 1.00 55.28 86 SER A O 1
ATOM 690 N N . VAL A 1 87 ? 25.724 -4.906 -6.597 1.00 52.19 87 VAL A N 1
ATOM 691 C CA . VAL A 1 87 ? 25.459 -6.327 -6.921 1.00 52.19 87 VAL A CA 1
ATOM 692 C C . VAL A 1 87 ? 23.961 -6.654 -6.876 1.00 52.19 87 VAL A C 1
ATOM 694 O O . VAL A 1 87 ? 23.544 -7.769 -7.192 1.00 52.19 87 VAL A O 1
ATOM 697 N N . ARG A 1 88 ? 23.111 -5.685 -6.514 1.00 53.88 88 ARG A N 1
ATOM 698 C CA . ARG A 1 88 ? 21.661 -5.880 -6.495 1.00 53.88 88 ARG A CA 1
ATOM 699 C C . ARG A 1 88 ? 21.120 -6.099 -7.909 1.00 53.88 88 ARG A C 1
ATOM 701 O O . ARG A 1 88 ? 20.853 -5.157 -8.651 1.00 53.88 88 ARG A O 1
ATOM 708 N N . TYR A 1 89 ? 20.860 -7.360 -8.248 1.00 54.12 89 TYR A N 1
ATOM 709 C CA . TYR A 1 89 ? 19.842 -7.714 -9.233 1.00 54.12 89 TYR A CA 1
ATOM 710 C C . TYR A 1 89 ? 18.476 -7.466 -8.585 1.00 54.12 89 TYR A C 1
ATOM 712 O O . TYR A 1 89 ? 17.786 -8.388 -8.157 1.00 54.12 89 TYR A O 1
ATOM 720 N N . ASP A 1 90 ? 18.148 -6.188 -8.397 1.00 55.56 90 ASP A N 1
ATOM 721 C CA . ASP A 1 90 ? 16.914 -5.773 -7.752 1.00 55.56 90 ASP A CA 1
ATOM 722 C C . ASP A 1 90 ? 15.725 -6.279 -8.589 1.00 55.56 90 ASP A C 1
ATOM 724 O O . ASP A 1 90 ? 15.578 -5.872 -9.748 1.00 55.56 90 ASP A O 1
ATOM 728 N N . PRO A 1 91 ? 14.812 -7.087 -8.020 1.00 54.47 91 PRO A N 1
ATOM 729 C CA . PRO A 1 91 ? 13.526 -7.401 -8.649 1.00 54.47 91 PRO A CA 1
ATOM 730 C C . PRO A 1 91 ? 12.757 -6.127 -9.041 1.00 54.47 91 PRO A C 1
ATOM 732 O O . PRO A 1 91 ? 11.957 -6.132 -9.975 1.00 54.47 91 PRO A O 1
ATOM 735 N N . MET A 1 92 ? 13.056 -5.010 -8.365 1.00 55.41 92 MET A N 1
ATOM 736 C CA . MET A 1 92 ? 12.540 -3.676 -8.666 1.00 55.41 92 MET A CA 1
ATOM 737 C C . MET A 1 92 ? 12.928 -3.151 -10.049 1.00 55.41 92 MET A C 1
ATOM 739 O O . MET A 1 92 ? 12.131 -2.419 -10.621 1.00 55.41 92 MET A O 1
ATOM 743 N N . ILE A 1 93 ? 14.075 -3.529 -10.629 1.00 60.62 93 ILE A N 1
ATOM 744 C CA . ILE A 1 93 ? 14.480 -3.037 -11.963 1.00 60.62 93 ILE A CA 1
ATOM 745 C C . ILE A 1 93 ? 13.569 -3.607 -13.058 1.00 60.62 93 ILE A C 1
ATOM 747 O O . ILE A 1 93 ? 13.308 -2.933 -14.054 1.00 60.62 93 ILE A O 1
ATOM 751 N N . LYS A 1 94 ? 13.051 -4.826 -12.859 1.00 66.31 94 LYS A N 1
ATOM 752 C CA . LYS A 1 94 ? 12.154 -5.495 -13.810 1.00 66.31 94 LYS A CA 1
ATOM 753 C C . LYS A 1 94 ? 10.769 -4.842 -13.851 1.00 66.31 94 LYS A C 1
ATOM 755 O O . LYS A 1 94 ? 10.198 -4.720 -14.929 1.00 66.31 94 LYS A O 1
ATOM 760 N N . VAL A 1 95 ? 10.247 -4.423 -12.696 1.00 71.00 95 VAL A N 1
ATOM 761 C CA . VAL A 1 95 ? 8.905 -3.820 -12.576 1.00 71.00 95 VAL A CA 1
ATOM 762 C C . VAL A 1 95 ? 8.949 -2.297 -12.765 1.00 71.00 95 VAL A C 1
ATOM 764 O O . VAL A 1 95 ? 8.080 -1.727 -13.417 1.00 71.00 95 VAL A O 1
ATOM 767 N N . PHE A 1 96 ? 9.988 -1.631 -12.252 1.00 75.56 96 PHE A N 1
ATOM 768 C CA . PHE A 1 96 ? 10.146 -0.174 -12.270 1.00 75.56 96 PHE A CA 1
ATOM 769 C C . PHE A 1 96 ? 11.558 0.240 -12.720 1.00 75.56 96 PHE A C 1
ATOM 771 O O . PHE A 1 96 ? 12.394 0.632 -11.899 1.00 75.56 96 PHE A O 1
ATOM 778 N N . PRO A 1 97 ? 11.858 0.213 -14.031 1.00 80.81 97 PRO A N 1
ATOM 779 C CA . PRO A 1 97 ? 13.157 0.648 -14.528 1.00 80.81 97 PRO A CA 1
ATOM 780 C C . PRO A 1 97 ? 13.349 2.147 -14.270 1.00 80.81 97 PRO A C 1
ATOM 782 O O . PRO A 1 97 ? 12.571 2.981 -14.735 1.00 80.81 97 PRO A O 1
ATOM 785 N N . ARG A 1 98 ? 14.405 2.498 -13.532 1.00 82.56 98 ARG A N 1
ATOM 786 C CA . ARG A 1 98 ? 14.783 3.898 -13.258 1.00 82.56 98 ARG A CA 1
ATOM 787 C C . ARG A 1 98 ? 15.550 4.533 -14.424 1.00 82.56 98 ARG A C 1
ATOM 789 O O . ARG A 1 98 ? 15.617 5.755 -14.514 1.00 82.56 98 ARG A O 1
ATOM 796 N N . LEU A 1 99 ? 16.121 3.703 -15.301 1.00 84.31 99 LEU A N 1
ATOM 797 C CA . LEU A 1 99 ? 16.915 4.076 -16.471 1.00 84.31 99 LEU A CA 1
ATOM 798 C C . LEU A 1 99 ? 16.434 3.289 -17.693 1.00 84.31 99 LEU A C 1
ATOM 800 O O . LEU A 1 99 ? 16.229 2.080 -17.603 1.00 84.31 99 LEU A O 1
ATOM 804 N N . THR A 1 100 ? 16.267 3.959 -18.833 1.00 86.75 100 THR A N 1
ATOM 805 C CA . THR A 1 100 ? 15.854 3.332 -20.100 1.00 86.75 100 THR A CA 1
ATOM 806 C C . THR A 1 100 ? 16.662 3.873 -21.279 1.00 86.75 100 THR A C 1
ATOM 808 O O . THR A 1 100 ? 17.196 4.982 -21.225 1.00 86.75 100 THR A O 1
ATOM 811 N N . LYS A 1 101 ? 16.762 3.087 -22.357 1.00 87.94 101 LYS A N 1
ATOM 812 C CA . LYS A 1 101 ? 17.358 3.520 -23.625 1.00 87.94 101 LYS A CA 1
ATOM 813 C C . LYS A 1 101 ? 16.283 4.192 -24.481 1.00 87.94 101 LYS A C 1
ATOM 815 O O . LYS A 1 101 ? 15.364 3.526 -24.949 1.00 87.94 101 LYS A O 1
ATOM 820 N N . CYS A 1 102 ? 16.421 5.491 -24.711 1.00 88.31 102 CYS A N 1
ATOM 821 C CA . CYS A 1 102 ? 15.581 6.246 -25.632 1.00 88.31 102 CYS A CA 1
ATOM 822 C C . CYS A 1 102 ? 16.241 6.297 -27.013 1.00 88.31 102 CYS A C 1
ATOM 824 O O . CYS A 1 102 ? 17.401 6.694 -27.131 1.00 88.31 102 CYS A O 1
ATOM 826 N N . THR A 1 103 ? 15.498 5.918 -28.054 1.00 88.94 103 THR A N 1
ATOM 827 C CA . THR A 1 103 ? 15.937 6.013 -29.454 1.00 88.94 103 THR A CA 1
ATOM 828 C C . THR A 1 103 ? 15.299 7.246 -30.090 1.00 88.94 103 THR A C 1
ATOM 830 O O . THR A 1 103 ? 14.085 7.317 -30.279 1.00 88.94 103 THR A O 1
ATOM 833 N N . PHE A 1 104 ? 16.108 8.253 -30.405 1.00 86.69 104 P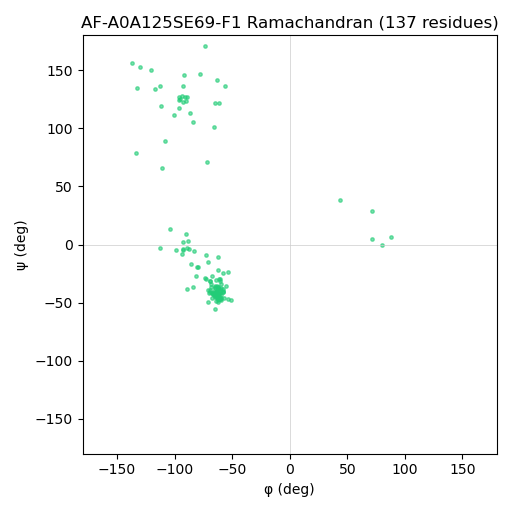HE A N 1
ATOM 834 C CA . PHE A 1 104 ? 15.654 9.452 -31.102 1.00 86.69 104 PHE A CA 1
ATOM 835 C C . PHE A 1 104 ? 15.916 9.306 -32.598 1.00 86.69 104 PHE A C 1
ATOM 837 O O . PHE A 1 104 ? 17.049 9.085 -33.021 1.00 86.69 104 PHE A O 1
ATOM 844 N N . HIS A 1 105 ? 14.870 9.461 -33.403 1.00 87.75 105 HIS A N 1
ATOM 845 C CA . HIS A 1 105 ? 14.971 9.474 -34.859 1.00 87.75 105 HIS A CA 1
ATOM 846 C C . HIS A 1 105 ? 15.051 10.926 -35.341 1.00 87.75 105 HIS A C 1
ATOM 848 O O . HIS A 1 105 ? 14.125 11.706 -35.110 1.00 87.75 105 HIS A O 1
ATOM 854 N N . ARG A 1 106 ? 16.159 11.306 -35.985 1.00 82.88 106 ARG A N 1
ATOM 855 C CA . ARG A 1 106 ? 16.334 12.616 -36.632 1.00 82.88 106 ARG A CA 1
ATOM 856 C C . ARG A 1 106 ? 16.613 12.432 -38.119 1.00 82.88 106 ARG A C 1
ATOM 858 O O . ARG A 1 106 ? 17.201 11.435 -38.515 1.00 82.88 106 ARG A O 1
ATOM 865 N N . TYR A 1 107 ? 16.212 13.403 -38.931 1.00 86.75 107 TYR A N 1
ATOM 866 C CA . TYR A 1 107 ? 16.497 13.413 -40.365 1.00 86.75 107 TYR A CA 1
ATOM 867 C C . TYR A 1 107 ? 17.749 14.250 -40.627 1.00 86.75 107 TYR A C 1
ATOM 869 O O . TYR A 1 107 ? 17.830 15.399 -40.188 1.00 86.75 107 TYR A O 1
ATOM 877 N N . GLY A 1 108 ? 18.740 13.657 -41.293 1.00 82.81 108 GLY A N 1
ATOM 878 C CA . GLY A 1 108 ? 19.951 14.358 -41.721 1.00 82.81 108 GLY A CA 1
ATOM 879 C C . GLY A 1 108 ? 19.692 15.295 -42.905 1.00 82.81 108 GLY A C 1
ATOM 880 O O . GLY A 1 108 ? 18.636 15.246 -43.534 1.00 82.81 108 GLY A O 1
ATOM 881 N N . SER A 1 109 ? 20.682 16.117 -43.261 1.00 80.06 109 SER A N 1
ATOM 882 C CA . SER A 1 109 ? 20.614 17.024 -44.422 1.00 80.06 109 SER A CA 1
ATOM 883 C C . SER A 1 109 ? 20.355 16.304 -45.753 1.00 80.06 109 SER A C 1
ATOM 885 O O . SER A 1 109 ? 19.799 16.903 -46.668 1.00 80.06 109 SER A O 1
ATOM 887 N N . SER A 1 110 ? 20.708 15.019 -45.847 1.00 84.56 110 SER A N 1
ATOM 888 C CA . SER A 1 110 ? 20.467 14.156 -47.013 1.00 84.56 110 SER A CA 1
ATOM 889 C C . SER A 1 110 ? 19.103 13.442 -47.000 1.00 84.56 110 SER A C 1
ATOM 891 O O . SER A 1 110 ? 18.852 12.620 -47.874 1.00 84.56 110 SER A O 1
ATOM 893 N N . GLY A 1 111 ? 18.238 13.698 -46.008 1.00 82.31 111 GLY A N 1
ATOM 894 C CA . GLY A 1 111 ? 16.933 13.032 -45.854 1.00 82.31 111 GLY A CA 1
ATOM 895 C C . GLY A 1 111 ? 16.980 11.635 -45.217 1.00 82.31 111 GLY A C 1
ATOM 896 O O . GLY A 1 111 ? 15.935 11.021 -45.020 1.00 82.31 111 GLY A O 1
ATOM 897 N N . ASP A 1 112 ? 18.168 11.144 -44.863 1.00 86.12 112 ASP A N 1
ATOM 898 C CA . ASP A 1 112 ? 18.358 9.842 -44.219 1.00 86.12 112 ASP A CA 1
ATOM 899 C C . ASP A 1 112 ? 18.016 9.873 -42.715 1.00 86.12 112 ASP A C 1
ATOM 901 O O . ASP A 1 112 ? 18.231 10.887 -42.037 1.00 86.12 112 ASP A O 1
ATOM 905 N N . VAL A 1 113 ? 17.484 8.763 -42.185 1.00 84.69 113 VAL A N 1
ATOM 906 C CA . VAL A 1 113 ? 17.073 8.643 -40.774 1.00 84.69 113 VAL A CA 1
ATOM 907 C C . VAL A 1 113 ? 18.275 8.273 -39.912 1.00 84.69 113 VAL A C 1
ATOM 909 O O . VAL A 1 113 ? 18.701 7.122 -39.852 1.00 84.69 113 VAL A O 1
ATOM 912 N N . GLN A 1 114 ? 18.777 9.245 -39.163 1.00 83.31 114 GLN A N 1
ATOM 913 C CA . GLN A 1 114 ? 19.846 9.065 -38.191 1.00 83.31 114 GLN A CA 1
ATOM 914 C C . GLN A 1 114 ? 19.255 8.720 -36.817 1.00 83.31 114 GLN A C 1
ATOM 916 O O . GLN A 1 114 ? 18.417 9.445 -36.269 1.00 83.31 114 GLN A O 1
ATOM 921 N N . ARG A 1 115 ? 19.682 7.579 -36.262 1.00 85.75 115 ARG A N 1
ATOM 922 C CA . ARG A 1 115 ? 19.275 7.104 -34.932 1.00 85.75 115 ARG A CA 1
ATOM 923 C C . ARG A 1 115 ? 20.275 7.571 -33.883 1.00 85.75 115 ARG A C 1
ATOM 925 O O . ARG A 1 115 ? 21.453 7.237 -33.960 1.00 85.75 115 ARG A O 1
ATOM 932 N N . HIS A 1 116 ? 19.791 8.301 -32.885 1.00 86.44 116 HIS A N 1
ATOM 933 C CA . HIS A 1 116 ? 20.569 8.697 -31.718 1.00 86.44 116 HIS A CA 1
ATOM 934 C C . HIS A 1 116 ? 20.050 7.984 -30.477 1.00 86.44 116 HIS A C 1
ATOM 936 O O . HIS A 1 116 ? 18.901 8.164 -30.075 1.00 86.44 116 HIS A O 1
ATOM 942 N N . ASP A 1 117 ? 20.920 7.197 -29.862 1.00 89.00 117 ASP A N 1
ATOM 943 C CA . ASP A 1 117 ? 20.631 6.502 -28.618 1.00 89.00 117 ASP A CA 1
ATOM 944 C C . ASP A 1 117 ? 21.044 7.368 -27.427 1.00 89.00 117 ASP A C 1
ATOM 946 O O . ASP A 1 117 ? 22.188 7.812 -27.340 1.00 89.00 117 ASP A O 1
ATOM 950 N N . ALA A 1 118 ? 20.123 7.587 -26.491 1.00 88.31 118 ALA A N 1
ATOM 951 C CA . ALA A 1 118 ? 20.397 8.280 -25.237 1.00 88.31 118 ALA A CA 1
ATOM 952 C C . ALA A 1 118 ? 19.877 7.473 -24.041 1.00 88.31 118 ALA A C 1
ATOM 954 O O . ALA A 1 118 ? 18.916 6.709 -24.153 1.00 88.31 118 ALA A O 1
ATOM 955 N N . MET A 1 119 ? 20.503 7.660 -22.880 1.00 89.50 119 MET A N 1
ATOM 956 C CA . MET A 1 119 ? 20.006 7.124 -21.613 1.00 89.50 119 MET A CA 1
ATOM 957 C C . MET A 1 119 ? 19.056 8.133 -20.962 1.00 89.50 119 MET A C 1
ATOM 959 O O . MET A 1 119 ? 19.413 9.292 -20.768 1.00 89.50 119 MET A O 1
ATOM 963 N N . CYS A 1 120 ? 17.851 7.681 -20.623 1.00 88.88 120 CYS A N 1
ATOM 964 C CA . CYS A 1 120 ? 16.795 8.471 -19.999 1.00 88.88 120 CYS A CA 1
ATOM 965 C C . CYS A 1 120 ? 16.540 7.996 -18.567 1.00 88.88 120 CYS A C 1
ATOM 967 O O . CYS A 1 120 ? 16.427 6.794 -18.324 1.00 88.88 120 CYS A O 1
ATOM 969 N N . ILE A 1 121 ? 16.382 8.936 -17.635 1.00 89.88 121 ILE A N 1
ATOM 970 C CA . ILE A 1 121 ? 15.973 8.659 -16.251 1.00 89.88 121 ILE A CA 1
ATOM 971 C C . ILE A 1 121 ? 14.450 8.777 -16.148 1.00 89.88 121 ILE A C 1
ATOM 973 O O . ILE A 1 121 ? 13.868 9.727 -16.670 1.00 89.88 121 ILE A O 1
ATOM 977 N N . LEU A 1 122 ? 13.807 7.835 -15.452 1.00 88.44 122 LEU A N 1
ATOM 978 C CA . LEU A 1 122 ? 12.370 7.855 -15.162 1.00 88.44 122 LEU A CA 1
ATOM 979 C C . LEU A 1 122 ? 12.146 8.169 -13.672 1.00 88.44 122 LEU A C 1
ATOM 981 O O . LEU A 1 122 ? 12.060 7.247 -12.857 1.00 88.44 122 LEU A O 1
ATOM 985 N N . PRO A 1 123 ? 12.029 9.454 -13.284 1.00 86.50 123 PRO A N 1
ATOM 986 C CA . PRO A 1 123 ? 11.882 9.837 -11.878 1.00 86.50 123 PRO A CA 1
ATOM 987 C C . PRO A 1 123 ? 10.584 9.309 -11.247 1.00 86.50 123 PRO A C 1
ATOM 989 O O . PRO A 1 123 ? 10.572 8.970 -10.068 1.00 86.50 123 PRO A O 1
ATOM 992 N N . ILE A 1 124 ? 9.515 9.157 -12.037 1.00 87.06 124 ILE A N 1
ATOM 993 C CA . ILE A 1 124 ? 8.241 8.575 -11.586 1.00 87.06 124 ILE A CA 1
ATOM 994 C C . ILE A 1 124 ? 8.422 7.149 -11.038 1.00 87.06 124 ILE A C 1
ATOM 996 O O . ILE A 1 124 ? 7.846 6.798 -10.012 1.00 87.06 124 ILE A O 1
ATOM 1000 N N . ASN A 1 125 ? 9.292 6.348 -11.660 1.00 86.56 125 ASN A N 1
ATOM 1001 C CA . ASN A 1 125 ? 9.536 4.965 -11.256 1.00 86.56 125 ASN A CA 1
ATOM 1002 C C . ASN A 1 125 ? 10.327 4.882 -9.947 1.00 86.56 125 ASN A C 1
ATOM 1004 O O . ASN A 1 125 ? 10.106 3.963 -9.165 1.00 86.56 125 ASN A O 1
ATOM 1008 N N . ILE A 1 126 ? 11.182 5.873 -9.669 1.00 85.19 126 ILE A N 1
ATOM 1009 C CA . ILE A 1 126 ? 11.898 5.989 -8.390 1.00 85.19 126 ILE A CA 1
ATOM 1010 C C . ILE A 1 126 ? 10.907 6.219 -7.243 1.00 85.19 126 ILE A C 1
ATOM 1012 O O . ILE A 1 126 ? 11.055 5.637 -6.171 1.00 85.19 126 ILE A O 1
ATOM 1016 N N . ILE A 1 127 ? 9.890 7.055 -7.465 1.00 87.69 127 ILE A N 1
ATOM 1017 C CA . ILE A 1 127 ? 8.857 7.347 -6.463 1.00 87.69 127 ILE A CA 1
ATOM 1018 C C . ILE A 1 127 ? 7.946 6.133 -6.267 1.00 87.69 127 ILE A C 1
ATOM 1020 O O . ILE A 1 127 ? 7.738 5.705 -5.131 1.00 87.69 127 ILE A O 1
ATOM 1024 N N . ASN A 1 128 ? 7.451 5.557 -7.367 1.00 86.94 128 ASN A N 1
ATOM 1025 C CA . ASN A 1 128 ? 6.566 4.392 -7.348 1.00 86.94 128 ASN A CA 1
ATOM 1026 C C . ASN A 1 128 ? 7.173 3.247 -6.548 1.00 86.94 128 ASN A C 1
ATOM 1028 O O . ASN A 1 128 ? 6.529 2.693 -5.665 1.00 86.94 128 ASN A O 1
ATOM 1032 N N . GLU A 1 129 ? 8.444 2.955 -6.793 1.00 81.69 129 GLU A N 1
ATOM 1033 C CA . GLU A 1 129 ? 9.189 1.967 -6.036 1.00 81.69 129 GLU A CA 1
ATOM 1034 C C . GLU A 1 129 ? 9.091 2.172 -4.514 1.00 81.69 129 GLU A C 1
ATOM 1036 O O . GLU A 1 129 ? 8.808 1.227 -3.785 1.00 81.69 129 GLU A O 1
ATOM 1041 N N . LYS A 1 130 ? 9.296 3.394 -4.007 1.00 84.38 130 LYS A N 1
ATOM 1042 C CA . LYS A 1 130 ? 9.235 3.647 -2.556 1.00 84.38 130 LYS A CA 1
ATOM 1043 C C . LYS A 1 130 ? 7.821 3.524 -2.007 1.00 84.38 130 LYS A C 1
ATOM 1045 O O . LYS A 1 130 ? 7.641 2.978 -0.920 1.00 84.38 130 LYS A O 1
ATOM 1050 N N . ILE A 1 131 ? 6.833 3.995 -2.764 1.00 87.56 131 ILE A N 1
ATOM 1051 C CA . ILE A 1 131 ? 5.424 3.902 -2.379 1.00 87.56 131 ILE A CA 1
ATOM 1052 C C . ILE A 1 131 ? 4.990 2.436 -2.301 1.00 87.56 131 ILE A C 1
ATOM 1054 O O . ILE A 1 131 ? 4.376 2.054 -1.313 1.00 87.56 131 ILE A O 1
ATOM 1058 N N . TYR A 1 132 ? 5.347 1.595 -3.275 1.00 85.31 132 TYR A N 1
ATOM 1059 C CA . TYR A 1 132 ? 4.946 0.185 -3.266 1.00 85.31 132 TYR A CA 1
ATOM 1060 C C . TYR A 1 132 ? 5.634 -0.634 -2.172 1.00 85.31 132 TYR A C 1
ATOM 1062 O O . TYR A 1 132 ? 5.001 -1.530 -1.619 1.00 85.31 132 TYR A O 1
ATOM 1070 N N . VAL A 1 133 ? 6.874 -0.297 -1.789 1.00 82.50 133 VAL A N 1
ATOM 1071 C CA . VAL A 1 133 ? 7.504 -0.890 -0.592 1.00 82.50 133 VAL A CA 1
ATOM 1072 C C . VAL A 1 133 ? 6.703 -0.525 0.649 1.00 82.50 133 VAL A C 1
ATOM 1074 O O . VAL A 1 133 ? 6.357 -1.400 1.434 1.00 82.50 133 VAL A O 1
ATOM 1077 N N . PHE A 1 134 ? 6.379 0.758 0.814 1.00 85.50 134 PHE A N 1
ATOM 1078 C CA . PHE A 1 134 ? 5.604 1.224 1.959 1.00 85.50 134 PHE A CA 1
ATOM 1079 C C . PHE A 1 134 ? 4.213 0.578 2.016 1.00 85.50 134 PHE A C 1
ATOM 1081 O O . PHE A 1 134 ? 3.818 0.079 3.065 1.00 85.50 134 PHE A O 1
ATOM 1088 N N . LEU A 1 135 ? 3.499 0.533 0.888 1.00 86.81 135 LEU A N 1
ATOM 1089 C CA . LEU A 1 135 ? 2.166 -0.065 0.793 1.00 86.81 135 LEU A CA 1
ATOM 1090 C C . LEU A 1 135 ? 2.172 -1.560 1.117 1.00 86.81 135 LEU A C 1
ATOM 1092 O O . LEU A 1 135 ? 1.240 -2.030 1.757 1.00 86.81 135 LEU A O 1
ATOM 1096 N N . TRP A 1 136 ? 3.214 -2.297 0.723 1.00 86.00 136 TRP A N 1
ATOM 1097 C CA . TRP A 1 136 ? 3.320 -3.723 1.036 1.00 86.00 136 TRP A CA 1
ATOM 1098 C C . TRP A 1 136 ? 3.451 -3.992 2.541 1.00 86.00 136 TRP A C 1
ATOM 1100 O O . TRP A 1 136 ? 2.908 -4.973 3.022 1.00 86.00 136 TRP A O 1
ATOM 1110 N N . PHE A 1 137 ? 4.148 -3.128 3.290 1.00 82.69 137 PHE A N 1
ATOM 1111 C CA . PHE A 1 137 ? 4.214 -3.229 4.757 1.00 82.69 137 PHE A CA 1
ATOM 1112 C C . PHE A 1 137 ? 2.979 -2.663 5.466 1.00 82.69 137 PHE A C 1
ATOM 1114 O O . PHE A 1 137 ? 2.779 -2.929 6.649 1.00 82.69 137 PHE A O 1
ATOM 1121 N N . TRP A 1 138 ? 2.212 -1.817 4.779 1.00 85.88 138 TRP A N 1
ATOM 1122 C CA . TRP A 1 138 ? 1.016 -1.178 5.316 1.00 85.88 138 TRP A CA 1
ATOM 1123 C C . TRP A 1 138 ? -0.231 -2.064 5.211 1.00 85.88 138 TRP A C 1
ATOM 1125 O O . TRP A 1 138 ? -1.085 -2.002 6.096 1.00 85.88 138 TRP A O 1
ATOM 1135 N N . PHE A 1 139 ? -0.358 -2.832 4.125 1.00 83.88 139 PHE A N 1
ATOM 1136 C CA . PHE A 1 139 ? -1.420 -3.824 3.936 1.00 83.88 139 PHE A CA 1
ATOM 1137 C C . PHE A 1 139 ? -1.177 -5.089 4.761 1.00 83.88 139 PHE A C 1
ATOM 1139 O O . PHE A 1 139 ? -2.187 -5.631 5.263 1.00 83.88 139 PHE A O 1
#

Foldseek 3Di:
DVVVLCVCVVPPPDDPVSNVVSVVVSVVVCVVCVPVCVVVVVVVVVVVVVVVVVLVVVQVVVCVVQVNCLVVQQVQCVVCVPPDPVPDPDPLCVRQPQKDWDWDWDADPVRDTDTDIDIDGDVVSVVVSVVSNVVSVVD